Protein AF-A0A4P8IPA1-F1 (afdb_monomer)

Sequence (120 aa):
MKWGCIQDVASGDKLLYWVLIFVLQPYFDSAIDHWLKDICKDGGGMSGDPGWSIDHISVTGSQACFRVWADPEMSGIEPSEATYSDEDMRRAIRDTLNALAVEYPKKSREVELMVERYCA

pLDDT: mean 86.42, std 8.5, range [58.88, 95.69]

Structure (mmCIF, N/CA/C/O backbone):
data_AF-A0A4P8IPA1-F1
#
_entry.id   AF-A0A4P8IPA1-F1
#
loop_
_atom_site.group_PDB
_atom_site.id
_atom_site.type_symbol
_atom_site.label_atom_id
_atom_site.label_alt_id
_atom_site.label_comp_id
_atom_site.label_asym_id
_atom_site.label_entity_id
_atom_site.label_seq_id
_atom_site.pdbx_PDB_ins_code
_atom_site.Cartn_x
_atom_site.Cartn_y
_atom_site.Cartn_z
_atom_site.occupancy
_atom_site.B_iso_or_equiv
_atom_site.auth_seq_id
_atom_site.auth_comp_id
_atom_site.auth_asym_id
_atom_site.auth_atom_id
_atom_site.pdbx_PDB_model_num
ATOM 1 N N . MET A 1 1 ? -6.859 -4.155 -11.082 1.00 63.34 1 MET A N 1
ATOM 2 C CA . MET A 1 1 ? -5.579 -3.931 -11.814 1.00 63.34 1 MET A CA 1
ATOM 3 C C . MET A 1 1 ? -5.001 -5.273 -12.303 1.00 63.34 1 MET A C 1
ATOM 5 O O . MET A 1 1 ? -5.282 -6.283 -11.671 1.00 63.34 1 MET A O 1
ATOM 9 N N . LYS A 1 2 ? -4.264 -5.329 -13.430 1.00 68.56 2 LYS A N 1
ATOM 10 C CA . LYS A 1 2 ? -3.486 -6.524 -13.842 1.00 68.56 2 LYS A CA 1
ATOM 11 C C . LYS A 1 2 ? -2.054 -6.413 -13.323 1.00 68.56 2 LYS A C 1
ATOM 13 O O . LYS A 1 2 ? -1.481 -5.326 -13.384 1.00 68.56 2 LYS A O 1
ATOM 18 N N . TRP A 1 3 ? -1.479 -7.524 -12.865 1.00 64.44 3 TRP A N 1
ATOM 19 C CA . TRP A 1 3 ? -0.112 -7.538 -12.350 1.00 64.44 3 TRP A CA 1
ATOM 20 C C . TRP A 1 3 ? 0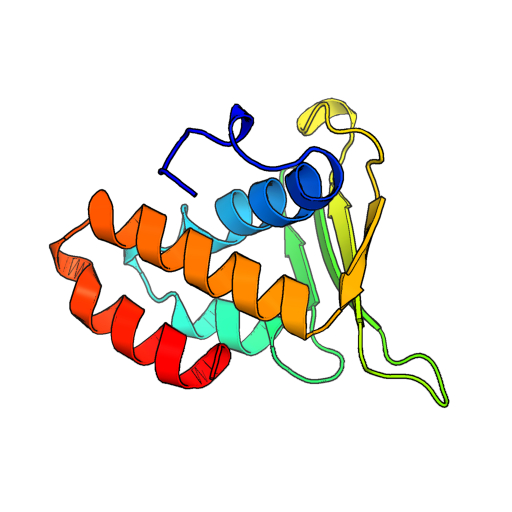.894 -6.969 -13.362 1.00 64.44 3 TRP A C 1
ATOM 22 O O . TRP A 1 3 ? 0.782 -7.200 -14.567 1.00 64.44 3 TRP A O 1
ATOM 32 N N . GLY A 1 4 ? 1.845 -6.166 -12.877 1.00 63.84 4 GLY A N 1
ATOM 33 C CA . GLY A 1 4 ? 2.866 -5.520 -13.708 1.00 63.84 4 GLY A CA 1
ATOM 34 C C . GLY A 1 4 ? 2.354 -4.423 -14.652 1.00 63.84 4 GLY A C 1
ATOM 35 O O . GLY A 1 4 ? 3.154 -3.830 -15.370 1.00 63.84 4 GLY A O 1
ATOM 36 N N . CYS A 1 5 ? 1.052 -4.116 -14.656 1.00 70.62 5 CYS A N 1
ATOM 37 C CA . CYS A 1 5 ? 0.442 -3.135 -15.557 1.00 70.62 5 CYS A CA 1
ATOM 38 C C . CYS A 1 5 ? 0.035 -1.865 -14.803 1.00 70.62 5 CYS A C 1
ATOM 40 O O . CYS A 1 5 ? -1.114 -1.428 -14.865 1.00 70.62 5 CYS A O 1
ATOM 42 N N . ILE A 1 6 ? 0.977 -1.252 -14.080 1.00 70.62 6 ILE A N 1
ATOM 43 C CA . ILE A 1 6 ? 0.705 -0.014 -13.331 1.00 70.62 6 ILE A CA 1
ATOM 44 C C . ILE A 1 6 ? 0.296 1.149 -14.251 1.00 70.62 6 ILE A C 1
ATOM 46 O O . ILE A 1 6 ? -0.401 2.068 -13.826 1.00 70.62 6 ILE A O 1
ATOM 50 N N . GLN A 1 7 ? 0.661 1.092 -15.538 1.00 68.12 7 GLN A N 1
ATOM 51 C CA . GLN A 1 7 ? 0.186 2.045 -16.542 1.00 68.12 7 GLN A CA 1
ATOM 52 C C . GLN A 1 7 ? -1.341 2.051 -16.731 1.00 68.12 7 GLN A C 1
ATOM 54 O O . GLN A 1 7 ? -1.868 3.086 -17.137 1.00 68.12 7 GLN A O 1
ATOM 59 N N . ASP A 1 8 ? -2.034 0.956 -16.398 1.00 77.00 8 ASP A N 1
ATOM 60 C CA . ASP A 1 8 ? -3.492 0.826 -16.534 1.00 77.00 8 ASP A CA 1
ATOM 61 C C . ASP A 1 8 ? -4.249 1.396 -15.319 1.00 77.00 8 ASP A C 1
ATOM 63 O O . ASP A 1 8 ? -5.479 1.471 -15.322 1.00 77.00 8 ASP A O 1
ATOM 67 N N . VAL A 1 9 ? -3.528 1.794 -14.265 1.00 78.62 9 VAL A N 1
ATOM 68 C CA . VAL A 1 9 ? -4.089 2.451 -13.080 1.00 78.62 9 VAL A CA 1
ATOM 69 C C . VAL A 1 9 ? -4.320 3.934 -13.385 1.00 78.62 9 VAL A C 1
ATOM 71 O O . VAL A 1 9 ? -3.469 4.601 -13.984 1.00 78.62 9 VAL A O 1
ATOM 74 N N . ALA A 1 10 ? -5.472 4.465 -12.960 1.00 77.25 10 ALA A N 1
ATOM 75 C CA . ALA A 1 10 ? -5.784 5.888 -13.078 1.00 77.25 10 ALA A CA 1
ATOM 76 C C . ALA A 1 10 ? -4.669 6.738 -12.450 1.00 77.25 10 ALA A C 1
ATOM 78 O O . ALA A 1 10 ? -4.139 6.394 -11.398 1.00 77.25 10 ALA A O 1
ATOM 79 N N . SER A 1 11 ? -4.308 7.859 -13.081 1.00 76.00 11 SER A N 1
ATOM 80 C CA . SER A 1 11 ? -3.138 8.658 -12.682 1.00 76.00 11 SER A CA 1
ATOM 81 C C . SER A 1 11 ? -3.146 9.084 -11.212 1.00 76.00 11 SER A C 1
ATOM 83 O O . SER A 1 11 ? -2.083 9.109 -10.606 1.00 76.00 11 SER A O 1
ATOM 85 N N . GLY A 1 12 ? -4.324 9.359 -10.642 1.00 80.88 12 GLY A N 1
ATOM 86 C CA . GLY A 1 12 ? -4.477 9.732 -9.232 1.00 80.88 12 GLY A CA 1
ATOM 87 C C . GLY A 1 12 ? -4.176 8.610 -8.234 1.00 80.88 12 GLY A C 1
ATOM 88 O O . GLY A 1 12 ? -3.806 8.913 -7.110 1.00 80.88 12 GLY A O 1
ATOM 89 N N . ASP A 1 13 ? -4.255 7.344 -8.652 1.00 87.00 13 ASP A N 1
ATOM 90 C CA . ASP A 1 1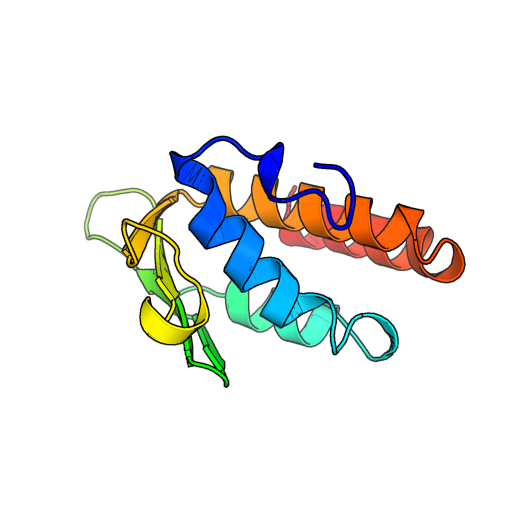3 ? -4.053 6.184 -7.773 1.00 87.00 13 ASP A CA 1
ATOM 91 C C . ASP A 1 13 ? -2.677 5.528 -7.981 1.00 87.00 13 ASP A C 1
ATOM 93 O O . ASP A 1 13 ? -2.284 4.639 -7.224 1.00 87.00 13 ASP A O 1
ATOM 97 N N . LYS A 1 14 ? -1.919 5.938 -9.010 1.00 89.69 14 LYS A N 1
ATOM 98 C CA . LYS A 1 14 ? -0.641 5.302 -9.376 1.00 89.69 14 LYS A CA 1
ATOM 99 C C . LYS A 1 14 ? 0.340 5.239 -8.213 1.00 89.69 14 LYS A C 1
ATOM 101 O O . LYS A 1 14 ? 0.974 4.204 -8.037 1.00 89.69 14 LYS A O 1
ATOM 106 N N . LEU A 1 15 ? 0.432 6.308 -7.421 1.00 92.75 15 LEU A N 1
ATOM 107 C CA . LEU A 1 15 ? 1.300 6.357 -6.246 1.00 92.75 15 LEU A CA 1
ATOM 108 C C . LEU A 1 15 ? 0.927 5.268 -5.230 1.00 92.75 15 LEU A C 1
ATOM 110 O O . LEU A 1 15 ? 1.789 4.497 -4.814 1.00 92.75 15 LEU A O 1
ATOM 114 N N . LEU A 1 16 ? -0.359 5.160 -4.882 1.00 93.62 16 LEU A N 1
ATOM 115 C CA . LEU A 1 16 ? -0.855 4.165 -3.931 1.00 93.62 16 LEU A CA 1
ATOM 116 C C . LEU A 1 16 ? -0.543 2.735 -4.389 1.00 93.62 16 LEU A C 1
ATOM 118 O O . LEU A 1 16 ? 0.003 1.940 -3.626 1.00 93.62 16 LEU A O 1
ATOM 122 N N . TYR A 1 17 ? -0.836 2.413 -5.649 1.00 92.31 17 TYR A N 1
ATOM 123 C CA . TYR A 1 17 ? -0.561 1.081 -6.191 1.00 92.31 17 TYR A CA 1
ATOM 124 C C . TYR A 1 17 ? 0.933 0.779 -6.306 1.00 92.31 17 TYR A C 1
ATOM 126 O O . TYR A 1 17 ? 1.339 -0.358 -6.071 1.00 92.31 17 TYR A O 1
ATOM 134 N N . TRP A 1 18 ? 1.754 1.774 -6.644 1.00 91.38 18 TRP A N 1
ATOM 135 C CA . TRP A 1 18 ? 3.203 1.606 -6.708 1.00 91.38 18 TRP A CA 1
ATOM 136 C C . TRP A 1 18 ? 3.755 1.230 -5.335 1.00 91.38 18 TRP A C 1
ATOM 138 O O . TRP A 1 18 ? 4.411 0.200 -5.204 1.00 91.38 18 TRP A O 1
ATOM 148 N N . VAL A 1 19 ? 3.408 1.989 -4.293 1.00 92.88 19 VAL A N 1
ATOM 149 C CA . VAL A 1 19 ? 3.873 1.712 -2.927 1.00 92.88 19 VAL A CA 1
ATOM 150 C C . VAL A 1 19 ? 3.388 0.342 -2.443 1.00 92.88 19 VAL A C 1
ATOM 152 O O . VAL A 1 19 ? 4.181 -0.433 -1.910 1.00 92.88 19 VAL A O 1
ATOM 155 N N . LEU A 1 20 ? 2.125 -0.021 -2.693 1.00 91.81 20 LEU A N 1
ATOM 156 C CA . LEU A 1 20 ? 1.594 -1.334 -2.306 1.00 91.81 20 LEU A CA 1
ATOM 157 C C . LEU A 1 20 ? 2.306 -2.505 -2.998 1.00 91.81 20 LEU A C 1
ATOM 159 O O . LEU A 1 20 ? 2.456 -3.561 -2.386 1.00 91.81 20 LEU A O 1
ATOM 163 N N . ILE A 1 21 ? 2.780 -2.340 -4.235 1.00 89.12 21 ILE A N 1
ATOM 164 C CA . ILE A 1 21 ? 3.601 -3.358 -4.906 1.00 89.12 21 ILE A CA 1
ATOM 165 C C . ILE A 1 21 ? 4.925 -3.558 -4.158 1.00 89.12 21 ILE A C 1
ATOM 167 O O . ILE A 1 21 ? 5.288 -4.700 -3.878 1.00 89.12 21 ILE A O 1
ATOM 171 N N . PHE A 1 22 ? 5.607 -2.476 -3.770 1.00 87.00 22 PHE A N 1
ATOM 172 C CA . PHE A 1 22 ? 6.861 -2.554 -3.007 1.00 87.00 22 PHE A CA 1
ATOM 173 C C . PHE A 1 22 ? 6.676 -3.146 -1.610 1.00 87.00 22 PHE A C 1
ATOM 175 O O . PHE A 1 22 ? 7.551 -3.866 -1.132 1.00 87.00 22 PHE A O 1
ATOM 182 N N . VAL A 1 23 ? 5.533 -2.892 -0.975 1.00 88.50 23 VAL A N 1
ATOM 183 C CA . VAL A 1 23 ? 5.180 -3.521 0.301 1.00 88.50 23 VAL A CA 1
ATOM 184 C C . VAL A 1 23 ? 4.912 -5.010 0.103 1.00 88.50 23 VAL A C 1
ATOM 186 O O . VAL A 1 23 ? 5.476 -5.836 0.804 1.00 88.50 23 VAL A O 1
ATOM 189 N N . LEU A 1 24 ? 4.002 -5.380 -0.798 1.00 88.56 24 LEU A N 1
ATOM 190 C CA . LEU A 1 24 ? 3.379 -6.705 -0.770 1.00 88.56 24 LEU A CA 1
ATOM 191 C C . LEU A 1 24 ? 4.151 -7.744 -1.581 1.00 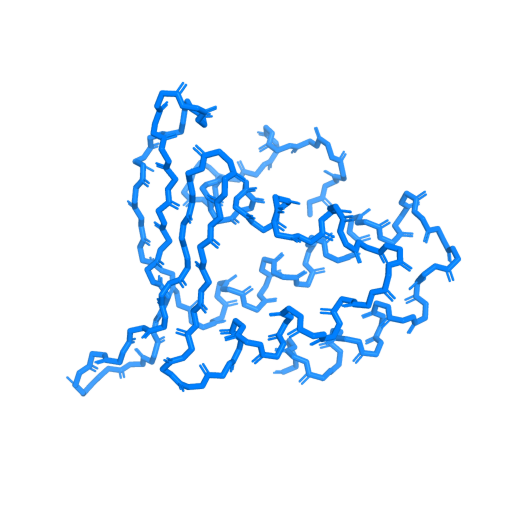88.56 24 LEU A C 1
ATOM 193 O O . LEU A 1 24 ? 4.208 -8.903 -1.176 1.00 88.56 24 LEU A O 1
ATOM 197 N N . GLN A 1 25 ? 4.756 -7.358 -2.705 1.00 87.62 25 GLN A N 1
ATOM 198 C CA . GLN A 1 25 ? 5.407 -8.302 -3.613 1.00 87.62 25 GLN A CA 1
ATOM 199 C C . GLN A 1 25 ? 6.614 -9.014 -2.988 1.00 87.62 25 GLN A C 1
ATOM 201 O O . GLN A 1 25 ? 6.657 -10.244 -3.066 1.00 87.62 25 GLN A O 1
ATOM 206 N N . PRO A 1 26 ? 7.588 -8.320 -2.358 1.00 86.50 26 PRO A N 1
ATOM 207 C CA . PRO A 1 26 ? 8.795 -8.982 -1.858 1.00 86.50 26 PRO A CA 1
ATOM 208 C C . PRO A 1 26 ? 8.505 -10.010 -0.761 1.00 86.50 26 PRO A C 1
ATOM 210 O O . PRO A 1 26 ? 9.279 -10.944 -0.561 1.00 86.50 26 PRO A O 1
ATOM 213 N N . TYR A 1 27 ? 7.379 -9.852 -0.062 1.00 82.94 27 TYR A N 1
ATOM 214 C CA . TYR A 1 27 ? 6.977 -10.700 1.058 1.00 82.94 27 TYR A CA 1
ATOM 215 C C . TYR A 1 27 ? 5.767 -11.585 0.750 1.00 82.94 27 TYR A C 1
ATOM 217 O O . TYR A 1 27 ? 5.228 -12.231 1.652 1.00 82.94 27 TYR A O 1
ATOM 225 N N . PHE A 1 28 ? 5.343 -11.639 -0.515 1.00 84.81 28 PHE A N 1
ATOM 226 C CA . PHE A 1 28 ? 4.143 -12.367 -0.913 1.00 84.81 28 PHE A CA 1
ATOM 227 C C . PHE A 1 28 ? 4.246 -13.869 -0.594 1.00 84.81 28 PHE A C 1
ATOM 229 O O . PHE A 1 28 ? 3.269 -14.507 -0.193 1.00 84.81 28 PHE A O 1
ATOM 236 N N . ASP A 1 29 ? 5.456 -14.428 -0.677 1.00 81.12 29 ASP A N 1
ATOM 237 C CA . ASP A 1 29 ? 5.715 -15.835 -0.369 1.00 81.12 29 ASP A CA 1
ATOM 238 C C . ASP A 1 29 ? 5.805 -16.142 1.135 1.00 81.12 29 ASP A C 1
ATOM 240 O O . ASP A 1 29 ? 5.496 -17.266 1.534 1.00 81.12 29 ASP A O 1
ATOM 244 N N . SER A 1 30 ? 6.164 -15.174 1.985 1.00 75.00 30 SER A N 1
ATOM 245 C CA . SER A 1 30 ? 6.511 -15.421 3.391 1.00 75.00 30 SER A CA 1
ATOM 246 C C . SER A 1 30 ? 5.330 -15.295 4.362 1.00 75.00 30 SER A C 1
ATOM 248 O O . SER A 1 30 ? 4.978 -16.297 4.979 1.00 75.00 30 SER A O 1
ATOM 250 N N . ALA A 1 31 ? 4.708 -14.120 4.513 1.00 78.31 31 ALA A N 1
ATOM 251 C CA . ALA A 1 31 ? 3.491 -13.927 5.324 1.00 78.31 31 ALA A CA 1
ATOM 252 C C . ALA A 1 31 ? 2.928 -12.506 5.151 1.00 78.31 31 ALA A C 1
ATOM 254 O O . ALA A 1 31 ? 3.345 -11.570 5.835 1.00 78.31 31 ALA A O 1
ATOM 255 N N . ILE A 1 32 ? 1.949 -12.339 4.265 1.00 83.69 32 ILE A N 1
ATOM 256 C CA . ILE A 1 32 ? 1.397 -11.016 3.920 1.00 83.69 32 ILE A CA 1
ATOM 257 C C . ILE A 1 32 ? 0.598 -10.399 5.081 1.00 83.69 32 ILE A C 1
ATOM 259 O O . ILE A 1 32 ? 0.572 -9.180 5.244 1.00 83.69 32 ILE A O 1
ATOM 263 N N . ASP A 1 33 ? -0.008 -11.245 5.920 1.00 87.19 33 ASP A N 1
ATOM 264 C CA . ASP A 1 33 ? -0.818 -10.856 7.086 1.00 87.19 33 ASP A CA 1
ATOM 265 C C . ASP A 1 33 ? -0.072 -9.903 8.033 1.00 87.19 33 ASP A C 1
ATOM 267 O O . ASP A 1 33 ? -0.656 -8.949 8.542 1.00 87.19 33 ASP A O 1
ATOM 271 N N . HIS A 1 34 ? 1.235 -10.122 8.231 1.00 85.31 34 HIS A N 1
ATOM 272 C CA . HIS A 1 34 ? 2.051 -9.281 9.108 1.00 85.31 34 HIS A CA 1
ATOM 273 C C . HIS A 1 34 ? 2.059 -7.819 8.649 1.00 85.31 34 HIS A C 1
ATOM 275 O O . HIS A 1 34 ? 1.831 -6.928 9.464 1.00 85.31 34 HIS A O 1
ATOM 281 N N . TRP A 1 35 ? 2.261 -7.587 7.352 1.00 8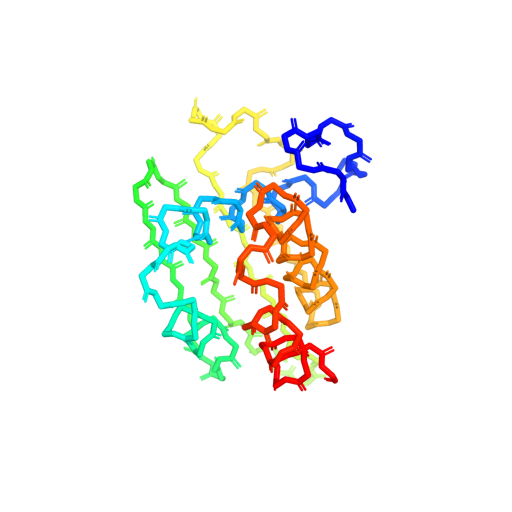7.31 35 TRP A N 1
ATOM 282 C CA . TRP A 1 35 ? 2.365 -6.249 6.773 1.00 87.31 35 TRP A CA 1
ATOM 283 C C . TRP A 1 35 ? 1.008 -5.556 6.673 1.00 87.31 35 TRP A C 1
ATOM 285 O O . TRP A 1 35 ? 0.877 -4.381 7.013 1.00 87.31 35 TRP A O 1
ATOM 295 N N . LEU A 1 36 ? -0.034 -6.295 6.279 1.00 89.88 36 LEU A N 1
ATOM 296 C CA . LEU A 1 36 ? -1.395 -5.755 6.221 1.00 89.88 36 LEU A CA 1
ATOM 297 C C . LEU A 1 36 ? -1.898 -5.330 7.598 1.00 89.88 36 LEU A C 1
ATOM 299 O O . LEU A 1 36 ? -2.578 -4.312 7.712 1.00 89.88 36 LEU A O 1
ATOM 303 N N . LYS A 1 37 ? -1.539 -6.077 8.646 1.00 90.44 37 LYS A N 1
ATOM 304 C CA . LYS A 1 37 ? -1.887 -5.729 10.021 1.00 90.44 37 LYS A CA 1
ATOM 305 C C . LYS A 1 37 ? -1.299 -4.385 10.443 1.00 90.44 37 LYS A C 1
ATOM 307 O O . LYS A 1 37 ? -2.001 -3.631 11.107 1.00 90.44 37 LYS A O 1
ATOM 312 N N . ASP A 1 38 ? -0.054 -4.094 10.080 1.00 88.75 38 ASP A N 1
ATOM 313 C CA . ASP A 1 38 ? 0.606 -2.845 10.472 1.00 88.75 38 ASP A CA 1
ATOM 314 C C . ASP A 1 38 ? 0.110 -1.647 9.651 1.00 88.75 38 ASP A C 1
ATOM 316 O O . ASP A 1 38 ? -0.052 -0.560 10.206 1.00 88.75 38 ASP A O 1
ATOM 320 N N . ILE A 1 39 ? -0.228 -1.856 8.372 1.00 87.81 39 ILE A N 1
ATOM 321 C CA . ILE A 1 39 ? -0.856 -0.832 7.521 1.00 87.81 39 ILE A CA 1
ATOM 322 C C . ILE A 1 39 ? -2.273 -0.510 7.996 1.00 87.81 39 ILE A C 1
ATOM 324 O O . ILE A 1 39 ? -2.621 0.654 8.133 1.00 87.81 39 ILE A O 1
ATOM 328 N N . CYS A 1 40 ? -3.099 -1.523 8.260 1.00 86.25 40 CYS A N 1
ATOM 329 C CA . CYS A 1 40 ? -4.522 -1.330 8.558 1.00 86.25 40 CYS A CA 1
ATOM 330 C C . CYS A 1 40 ? -4.813 -1.024 10.036 1.00 86.25 40 CYS A C 1
ATOM 332 O O . CYS A 1 40 ? -5.977 -0.937 10.423 1.00 86.25 40 CYS A O 1
ATOM 334 N N . LYS A 1 41 ? -3.789 -0.931 10.890 1.00 86.88 41 LYS A N 1
ATOM 335 C CA . LYS A 1 41 ? -3.951 -0.596 12.307 1.00 86.88 41 LYS A CA 1
ATOM 336 C C . LYS A 1 41 ? -4.120 0.914 12.477 1.00 86.88 41 LYS A C 1
ATOM 338 O O . LYS A 1 41 ? -3.359 1.684 11.903 1.00 86.88 41 LYS A O 1
ATOM 343 N N . ASP A 1 42 ? -5.029 1.328 13.358 1.00 81.56 42 ASP A N 1
ATOM 344 C CA . ASP A 1 42 ? -5.183 2.735 13.745 1.00 81.56 42 ASP A CA 1
ATOM 345 C C . ASP A 1 42 ? -3.859 3.340 14.239 1.00 81.56 42 ASP A C 1
ATOM 347 O O . ASP A 1 42 ? -3.221 2.825 15.167 1.00 81.56 42 ASP A O 1
ATOM 351 N N . GLY A 1 43 ? -3.452 4.450 13.618 1.00 81.25 43 GLY A N 1
ATOM 352 C CA . GLY A 1 43 ? -2.169 5.110 13.890 1.00 81.25 43 GLY A CA 1
ATOM 353 C C . GLY A 1 43 ? -0.951 4.273 13.488 1.00 81.25 43 GLY A C 1
ATOM 354 O O . GLY A 1 43 ? 0.159 4.545 13.943 1.00 81.25 43 GLY A O 1
ATOM 355 N N . GLY A 1 44 ? -1.171 3.226 12.694 1.00 86.19 44 GLY A N 1
ATOM 356 C CA . GLY A 1 44 ? -0.144 2.435 12.050 1.00 86.19 44 GLY A CA 1
ATOM 357 C C . GLY A 1 44 ? 0.471 3.163 10.862 1.00 86.19 44 GLY A C 1
ATOM 358 O O . GLY A 1 44 ? 0.252 4.352 10.619 1.00 86.19 44 GLY A O 1
ATOM 359 N N . GLY A 1 45 ? 1.278 2.419 10.128 1.00 88.12 45 GLY A N 1
ATOM 360 C CA . GLY A 1 45 ? 2.059 2.958 9.038 1.00 88.12 45 GLY A CA 1
ATOM 361 C C . GLY A 1 45 ? 3.343 2.183 8.843 1.00 88.12 45 GLY A C 1
ATOM 362 O O . GLY A 1 45 ? 3.756 1.377 9.681 1.00 88.12 45 GLY A O 1
ATOM 363 N N . MET A 1 46 ? 3.951 2.405 7.694 1.00 92.12 46 MET A N 1
ATOM 364 C CA . MET A 1 46 ? 5.117 1.681 7.237 1.00 92.12 46 MET A CA 1
ATOM 365 C C . MET A 1 46 ? 5.949 2.557 6.321 1.00 92.12 46 MET A C 1
ATOM 367 O O . MET A 1 46 ? 5.417 3.394 5.600 1.00 92.12 46 MET A O 1
ATOM 371 N N . SER A 1 47 ? 7.249 2.307 6.299 1.00 92.62 47 SER A N 1
ATOM 372 C CA . SER A 1 47 ? 8.154 2.879 5.315 1.00 92.62 47 SER A CA 1
ATOM 373 C C . SER A 1 47 ? 9.237 1.878 4.946 1.00 92.62 47 SER A C 1
ATOM 375 O O . SER A 1 47 ? 9.465 0.892 5.655 1.00 92.62 47 SER A O 1
ATOM 377 N N . GLY A 1 48 ? 9.895 2.110 3.817 1.00 89.44 48 GLY A N 1
ATOM 378 C CA . GLY A 1 48 ? 10.933 1.210 3.343 1.00 89.44 48 GLY A CA 1
ATOM 379 C C . GLY A 1 48 ? 11.801 1.792 2.240 1.00 89.44 48 GLY A C 1
ATOM 380 O O . GLY A 1 48 ? 11.520 2.848 1.678 1.00 89.44 48 GLY A O 1
ATOM 381 N N . ASP A 1 49 ? 12.868 1.057 1.945 1.00 85.00 49 ASP A N 1
ATOM 382 C CA . ASP A 1 49 ? 13.778 1.279 0.820 1.00 85.00 49 ASP A CA 1
ATOM 383 C C . ASP A 1 49 ? 13.109 0.783 -0.487 1.00 85.00 49 ASP A C 1
ATOM 385 O O . ASP A 1 49 ? 12.393 -0.227 -0.435 1.00 85.00 49 ASP A O 1
ATOM 389 N N . PRO A 1 50 ? 13.255 1.456 -1.650 1.00 77.31 50 PRO A N 1
ATOM 390 C CA . PRO A 1 50 ? 14.141 2.588 -1.962 1.00 77.31 50 PRO A CA 1
ATOM 391 C C . PRO A 1 50 ? 13.661 3.985 -1.519 1.00 77.31 50 PRO A C 1
ATOM 393 O O . PRO A 1 50 ? 14.254 4.979 -1.920 1.00 77.31 50 PRO A O 1
ATOM 396 N N . GLY A 1 51 ? 12.588 4.086 -0.732 1.00 90.81 51 GLY A N 1
ATOM 397 C CA . GLY A 1 51 ? 12.019 5.361 -0.289 1.00 90.81 51 GLY A CA 1
ATOM 398 C C . GLY A 1 51 ? 10.522 5.426 -0.560 1.00 90.81 51 GLY A C 1
ATOM 399 O O . GLY A 1 51 ? 10.084 5.900 -1.605 1.00 90.81 51 GLY A O 1
ATOM 400 N N . TRP A 1 52 ? 9.728 4.935 0.385 1.00 94.19 52 TRP A N 1
ATOM 401 C CA . TRP A 1 52 ? 8.272 5.059 0.382 1.00 94.19 52 TRP A CA 1
ATOM 402 C C . TRP A 1 52 ? 7.734 5.070 1.809 1.00 94.19 52 TRP A C 1
ATOM 404 O O . TRP A 1 52 ? 8.383 4.549 2.720 1.00 94.19 52 TRP A O 1
ATOM 414 N N . SER A 1 53 ? 6.546 5.637 2.006 1.00 95.25 53 SER A N 1
ATOM 415 C CA . SER A 1 53 ? 5.812 5.528 3.263 1.00 95.25 53 SER A CA 1
ATOM 416 C C . SER A 1 53 ? 4.298 5.488 3.073 1.00 95.25 53 SER A C 1
ATOM 418 O O . SER A 1 53 ? 3.745 5.974 2.087 1.00 95.25 53 SER A O 1
ATOM 420 N N . ILE A 1 54 ? 3.639 4.881 4.053 1.00 95.12 54 ILE A N 1
ATOM 421 C CA . ILE A 1 54 ? 2.200 4.889 4.282 1.00 95.12 54 ILE A CA 1
ATOM 422 C C . ILE A 1 54 ? 2.019 5.289 5.742 1.00 95.12 54 ILE A C 1
ATOM 424 O O . ILE A 1 54 ? 2.473 4.564 6.622 1.00 95.12 54 ILE A O 1
ATOM 428 N N . ASP A 1 55 ? 1.328 6.389 6.008 1.00 93.50 55 ASP A N 1
ATOM 429 C CA . ASP A 1 55 ? 1.042 6.863 7.360 1.00 93.50 55 ASP A CA 1
ATOM 430 C C . ASP A 1 55 ? -0.470 6.944 7.574 1.00 93.50 55 ASP A C 1
ATOM 432 O O . ASP A 1 55 ? -1.178 7.613 6.813 1.00 93.50 55 ASP A O 1
ATOM 436 N N . HIS A 1 56 ? -0.979 6.293 8.621 1.00 90.25 56 HIS A 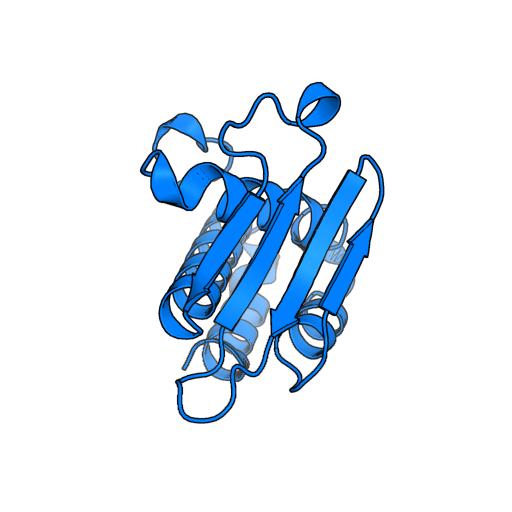N 1
ATOM 437 C CA . HIS A 1 56 ? -2.377 6.436 9.012 1.00 90.25 56 HIS A CA 1
ATOM 438 C C . HIS A 1 56 ? -2.579 7.782 9.718 1.00 90.25 56 HIS A C 1
ATOM 440 O O . HIS A 1 56 ? -2.095 8.006 10.832 1.00 90.25 56 HIS A O 1
ATOM 446 N N . ILE A 1 57 ? -3.327 8.681 9.086 1.00 88.38 57 ILE A N 1
ATOM 447 C CA . ILE A 1 57 ? -3.608 10.020 9.594 1.00 88.38 57 ILE A CA 1
ATOM 448 C C . ILE A 1 57 ? -5.063 10.118 10.063 1.00 88.38 57 ILE A C 1
ATOM 450 O O . ILE A 1 57 ? -6.017 9.936 9.309 1.00 88.38 57 ILE A O 1
ATOM 454 N N . SER A 1 58 ? -5.242 10.464 11.337 1.00 79.38 58 SER A N 1
ATOM 455 C CA . SER A 1 58 ? -6.555 10.807 11.883 1.00 79.38 58 SER A CA 1
ATOM 456 C C . SER A 1 58 ? -6.703 12.320 11.882 1.00 79.38 58 SER A C 1
ATOM 458 O O . SER A 1 58 ? -6.115 13.012 12.714 1.00 79.38 58 SER A O 1
ATOM 460 N N . VAL A 1 59 ? -7.486 12.853 10.949 1.00 67.88 59 VAL A N 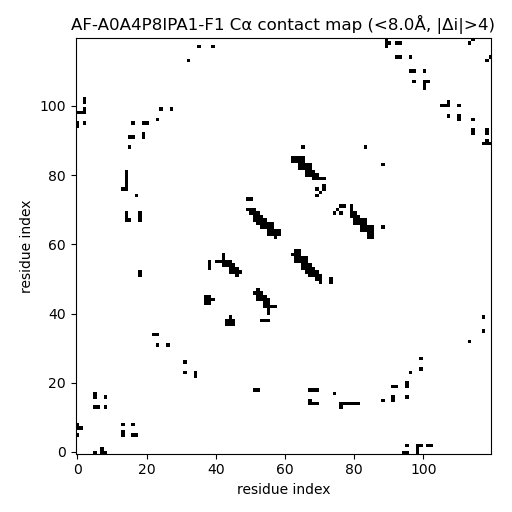1
ATOM 461 C CA . VAL A 1 59 ? -7.809 14.281 10.932 1.00 67.88 59 VAL A CA 1
ATOM 462 C C . VAL A 1 59 ? -9.052 14.497 11.798 1.00 67.88 59 VAL A C 1
ATOM 464 O O . VAL A 1 59 ? -10.130 13.976 11.508 1.00 67.88 59 VAL A O 1
ATOM 467 N N . THR A 1 60 ? -8.890 15.234 12.901 1.00 58.88 60 THR A N 1
ATOM 468 C CA . THR A 1 60 ? -9.938 15.502 13.899 1.00 58.88 60 THR A CA 1
ATOM 469 C C . THR A 1 60 ? -11.247 15.947 13.240 1.00 58.88 60 THR A C 1
ATOM 471 O O . THR A 1 60 ? -11.293 16.988 12.592 1.00 58.88 60 THR A O 1
ATOM 474 N N . GLY A 1 61 ? -12.322 15.177 13.438 1.00 62.50 61 GLY A N 1
ATOM 475 C CA . GLY A 1 61 ? -13.652 15.486 12.894 1.00 62.50 61 GLY A CA 1
ATOM 476 C C . GLY A 1 61 ? -13.901 15.012 11.458 1.00 62.50 61 GLY A C 1
ATOM 477 O O . GLY A 1 61 ? -14.946 15.332 10.898 1.00 62.50 61 GLY A O 1
ATOM 478 N N . SER A 1 62 ? -12.984 14.243 10.870 1.00 63.50 62 SER A N 1
ATOM 479 C CA . SER A 1 62 ? -13.151 13.618 9.555 1.00 63.50 62 SER A CA 1
ATOM 480 C C . SER A 1 62 ? -12.848 12.121 9.595 1.00 63.50 62 SER A C 1
ATOM 482 O O . SER A 1 62 ? -12.407 11.588 10.614 1.00 63.50 62 SER A O 1
ATOM 484 N N . GLN A 1 63 ? -13.155 11.443 8.493 1.00 69.12 63 GLN A N 1
ATOM 485 C CA . GLN A 1 63 ? -12.874 10.025 8.312 1.00 69.12 63 GLN A CA 1
ATOM 486 C C . GLN A 1 63 ? -11.354 9.794 8.297 1.00 69.12 63 GLN A C 1
ATOM 488 O O . GLN A 1 63 ? -10.603 10.674 7.872 1.00 69.12 63 GLN A O 1
ATOM 493 N N . ALA A 1 64 ? -10.907 8.647 8.811 1.00 69.38 64 ALA A N 1
ATOM 494 C CA . ALA A 1 64 ? -9.501 8.267 8.754 1.00 69.38 64 ALA A CA 1
ATOM 495 C C . ALA A 1 64 ? -9.008 8.229 7.297 1.00 69.38 64 ALA A C 1
ATOM 497 O O . ALA A 1 64 ? -9.767 7.905 6.376 1.00 69.38 64 ALA A O 1
ATOM 498 N N . CYS A 1 65 ? -7.754 8.635 7.108 1.00 87.25 65 CYS A N 1
ATOM 499 C CA . CYS A 1 65 ? -7.106 8.686 5.809 1.00 87.25 65 CYS A CA 1
ATOM 500 C C . CYS A 1 65 ? -5.680 8.140 5.907 1.00 87.25 65 CYS A C 1
ATOM 502 O O . CYS A 1 65 ? -5.073 8.094 6.976 1.00 87.25 65 CYS A O 1
ATOM 504 N N . PHE A 1 66 ? -5.109 7.811 4.757 1.00 92.69 66 PHE A N 1
ATOM 505 C CA . PHE A 1 66 ? -3.723 7.399 4.608 1.00 92.69 66 PHE A CA 1
ATOM 506 C C . PHE A 1 66 ? -2.955 8.450 3.825 1.00 92.69 66 PHE A C 1
ATOM 508 O O . PHE A 1 66 ? -3.348 8.798 2.712 1.00 92.69 66 PHE A O 1
ATOM 515 N N . ARG A 1 67 ? -1.844 8.935 4.374 1.00 94.25 67 ARG A N 1
ATOM 516 C CA . ARG A 1 67 ? -0.854 9.698 3.613 1.00 94.25 67 ARG A CA 1
ATOM 517 C C . ARG A 1 67 ? 0.119 8.709 2.994 1.00 94.25 67 ARG A C 1
ATOM 519 O O . ARG A 1 67 ? 0.712 7.910 3.710 1.00 94.25 67 ARG A O 1
ATOM 526 N N . VAL A 1 68 ? 0.273 8.752 1.680 1.00 95.69 68 VAL A N 1
ATOM 527 C CA . VAL A 1 68 ? 1.210 7.897 0.952 1.00 95.69 68 VAL A CA 1
ATOM 528 C C . VAL A 1 68 ? 2.229 8.780 0.266 1.00 95.69 68 VAL A C 1
ATOM 530 O O . VAL A 1 68 ? 1.859 9.763 -0.375 1.00 95.69 68 VAL A O 1
ATOM 533 N N . TRP A 1 69 ? 3.495 8.409 0.393 1.00 95.69 69 TRP A N 1
ATOM 534 C CA . TRP A 1 69 ? 4.621 9.095 -0.219 1.00 95.69 69 TRP A CA 1
ATOM 535 C C . TRP A 1 69 ? 5.552 8.082 -0.884 1.00 95.69 69 TRP A C 1
ATOM 537 O O . TRP A 1 69 ? 5.730 6.965 -0.394 1.00 95.69 69 TRP A O 1
ATOM 547 N N . ALA A 1 70 ? 6.161 8.481 -1.993 1.00 95.31 70 ALA A N 1
ATOM 548 C CA . ALA A 1 70 ? 7.273 7.773 -2.604 1.00 95.31 70 ALA A CA 1
ATOM 549 C C . ALA A 1 70 ? 8.329 8.781 -3.047 1.00 95.31 70 ALA A C 1
ATOM 551 O O . ALA A 1 70 ? 8.000 9.893 -3.462 1.00 95.31 70 ALA A O 1
ATOM 552 N N . ASP A 1 71 ? 9.593 8.376 -2.990 1.00 94.06 71 ASP A N 1
ATOM 553 C CA . ASP A 1 71 ? 10.687 9.178 -3.517 1.00 94.06 71 ASP A CA 1
ATOM 554 C C . ASP A 1 71 ? 10.474 9.396 -5.032 1.00 94.06 71 ASP A C 1
ATOM 556 O O . ASP A 1 71 ? 10.372 8.416 -5.784 1.00 94.06 71 ASP A O 1
ATOM 560 N N . PRO A 1 72 ? 10.356 10.648 -5.513 1.00 90.56 72 PRO A N 1
ATOM 561 C CA . PRO A 1 72 ? 10.110 10.932 -6.923 1.00 90.56 72 PRO A CA 1
ATOM 562 C C . PRO A 1 72 ? 11.294 10.560 -7.822 1.00 90.56 72 PRO A C 1
ATOM 564 O O . PRO A 1 72 ? 11.072 10.195 -8.976 1.00 90.56 72 PRO A O 1
ATOM 567 N N . GLU A 1 73 ? 12.535 10.588 -7.322 1.00 89.75 73 GLU A N 1
ATOM 568 C CA . GLU A 1 73 ? 13.713 10.179 -8.097 1.00 89.75 73 GLU A CA 1
ATOM 569 C C . GLU A 1 73 ? 13.711 8.666 -8.348 1.00 89.75 73 GLU A C 1
ATOM 571 O O . GLU A 1 73 ? 14.134 8.208 -9.411 1.00 89.75 73 GLU A O 1
ATOM 576 N N . MET A 1 74 ? 13.174 7.893 -7.399 1.00 87.38 74 MET A N 1
ATOM 577 C CA . MET A 1 74 ? 13.083 6.434 -7.497 1.00 87.38 74 MET A CA 1
ATOM 578 C C . MET A 1 74 ? 11.807 5.961 -8.198 1.00 87.38 74 MET A C 1
ATOM 580 O O . MET A 1 74 ? 11.839 4.992 -8.957 1.00 87.38 74 MET A O 1
ATOM 584 N N . SER A 1 75 ? 10.674 6.617 -7.942 1.00 86.00 75 SER A N 1
ATOM 585 C CA . SER A 1 75 ? 9.365 6.208 -8.464 1.00 86.00 75 SER A CA 1
ATOM 586 C C . SER A 1 75 ? 9.030 6.823 -9.823 1.00 86.00 75 SER A C 1
ATOM 588 O O . SER A 1 75 ? 8.330 6.194 -10.619 1.00 86.00 75 SER A O 1
ATOM 590 N N . GLY A 1 76 ? 9.501 8.044 -10.102 1.00 87.94 76 GLY A N 1
ATOM 591 C CA . GLY A 1 76 ? 9.090 8.836 -11.263 1.00 87.94 76 GLY A CA 1
ATOM 592 C C . GLY A 1 76 ? 7.604 9.225 -11.260 1.00 87.94 76 GLY A C 1
ATOM 593 O O . GLY A 1 76 ? 7.059 9.536 -12.323 1.00 87.94 76 GLY A O 1
ATOM 594 N N . ILE A 1 77 ? 6.925 9.156 -10.107 1.00 86.12 77 ILE A N 1
ATOM 595 C CA . ILE A 1 77 ? 5.488 9.428 -9.967 1.00 86.12 77 ILE A CA 1
ATOM 596 C C . ILE A 1 77 ? 5.264 10.836 -9.417 1.00 86.12 77 ILE A C 1
ATOM 598 O O . ILE A 1 77 ? 5.824 11.205 -8.390 1.00 86.12 77 ILE A O 1
ATOM 602 N N . GLU A 1 78 ? 4.376 11.586 -10.075 1.00 87.38 78 GLU A N 1
ATOM 603 C CA . GLU A 1 78 ? 3.907 12.897 -9.624 1.00 87.38 78 GLU A CA 1
ATOM 604 C C . GLU A 1 78 ? 2.363 12.932 -9.531 1.00 87.38 78 GLU A C 1
ATOM 606 O O . GLU A 1 78 ? 1.695 12.494 -10.478 1.00 87.38 78 GLU A O 1
ATOM 611 N N . PRO A 1 79 ? 1.777 13.462 -8.435 1.00 90.31 79 PRO A N 1
ATOM 612 C CA . PRO A 1 79 ? 2.473 13.966 -7.249 1.00 90.31 79 PRO A CA 1
ATOM 613 C C . PRO A 1 79 ? 3.162 12.835 -6.468 1.00 90.31 79 PRO A C 1
ATOM 615 O O . PRO A 1 79 ? 2.633 11.727 -6.381 1.00 90.31 79 PRO A O 1
ATOM 618 N N . SER A 1 80 ? 4.326 13.125 -5.882 1.00 92.81 80 SER A N 1
ATOM 619 C CA . SER A 1 80 ? 5.093 12.159 -5.074 1.00 92.81 80 SER A CA 1
ATOM 620 C C . SER A 1 80 ? 4.453 11.859 -3.708 1.00 92.81 80 SER A C 1
ATOM 622 O O . SER A 1 80 ? 4.914 10.992 -2.969 1.00 92.81 80 SER A O 1
ATOM 624 N N . GLU A 1 81 ? 3.398 12.597 -3.354 1.00 94.75 81 GLU A N 1
ATOM 625 C CA . GLU A 1 81 ? 2.630 12.453 -2.124 1.00 94.75 81 GLU A CA 1
ATOM 626 C C . GLU A 1 81 ? 1.140 12.677 -2.380 1.00 94.75 81 GLU A C 1
ATOM 628 O O . GLU A 1 81 ? 0.757 13.621 -3.077 1.00 94.75 81 GLU A O 1
ATOM 633 N N . ALA A 1 82 ? 0.289 11.854 -1.771 1.00 94.25 82 ALA A N 1
ATOM 634 C CA . ALA A 1 82 ? -1.154 12.052 -1.789 1.00 94.25 82 ALA A CA 1
ATOM 635 C C . ALA A 1 82 ? -1.831 11.451 -0.552 1.00 94.25 82 ALA A C 1
ATOM 637 O O . ALA A 1 82 ? -1.286 10.574 0.121 1.00 94.25 82 ALA A O 1
ATOM 638 N N . THR A 1 83 ? -3.047 11.920 -0.280 1.00 93.44 83 THR A N 1
ATOM 639 C CA . THR A 1 83 ? -3.908 11.382 0.775 1.00 93.44 83 THR A CA 1
ATOM 640 C C . THR A 1 83 ? -5.023 10.552 0.156 1.00 93.44 83 THR A C 1
ATOM 642 O O . THR A 1 83 ? -5.677 11.001 -0.783 1.00 93.44 83 THR A O 1
ATOM 645 N N . TYR A 1 84 ? -5.270 9.378 0.724 1.00 92.12 84 TYR A N 1
ATOM 646 C CA . TYR A 1 84 ? -6.285 8.427 0.285 1.00 92.12 84 TYR A CA 1
ATOM 647 C C . TYR A 1 84 ? -7.254 8.133 1.421 1.00 92.12 84 TYR A C 1
ATOM 649 O O . TYR A 1 84 ? -6.860 8.112 2.588 1.00 92.12 84 TYR A O 1
ATOM 657 N N . SER A 1 85 ? -8.521 7.902 1.088 1.00 91.31 85 SER A N 1
ATOM 658 C CA . SER A 1 85 ? -9.486 7.439 2.082 1.00 91.31 85 SER A CA 1
ATOM 659 C C . SER A 1 85 ? -9.196 5.993 2.497 1.00 91.31 85 SER A C 1
ATOM 661 O O . SER A 1 85 ? -8.541 5.238 1.771 1.00 91.31 85 SER A O 1
ATOM 663 N N . ASP A 1 86 ? -9.742 5.574 3.637 1.00 88.62 86 ASP A N 1
ATOM 664 C CA . ASP A 1 86 ? -9.788 4.159 4.022 1.00 88.62 86 ASP A CA 1
ATOM 665 C C . ASP A 1 86 ? -10.370 3.260 2.919 1.00 88.62 86 ASP A C 1
ATOM 667 O O . ASP A 1 86 ? -9.883 2.151 2.693 1.00 88.62 86 ASP A O 1
ATOM 671 N N . GLU A 1 87 ? -11.395 3.740 2.210 1.00 90.12 87 GLU A N 1
ATOM 672 C CA . GLU A 1 87 ? -12.025 3.003 1.113 1.00 90.12 87 GLU A CA 1
ATOM 673 C C . GLU A 1 87 ? -11.056 2.806 -0.059 1.00 90.12 87 GLU A C 1
ATOM 675 O O . GLU A 1 87 ? -10.927 1.693 -0.575 1.00 90.12 87 GLU A O 1
ATOM 680 N N . ASP A 1 88 ? -10.329 3.856 -0.447 1.00 92.06 88 ASP A N 1
ATOM 681 C CA . ASP A 1 88 ? -9.335 3.789 -1.520 1.00 92.06 88 ASP A CA 1
ATOM 682 C C . ASP A 1 88 ? -8.187 2.843 -1.159 1.00 92.06 88 ASP A C 1
ATOM 684 O O . ASP A 1 88 ? -7.803 2.004 -1.977 1.00 92.06 88 ASP A O 1
ATOM 688 N N . MET A 1 89 ? -7.688 2.915 0.080 1.00 91.88 89 MET A N 1
ATOM 689 C CA . MET A 1 89 ? -6.639 2.023 0.580 1.00 91.88 89 MET A CA 1
ATOM 690 C C . MET A 1 89 ? -7.095 0.557 0.556 1.00 91.88 89 MET A C 1
ATOM 692 O O . MET A 1 89 ? -6.414 -0.299 -0.012 1.00 91.88 89 MET A O 1
ATOM 696 N N . ARG A 1 90 ? -8.280 0.248 1.101 1.00 91.94 90 ARG A N 1
ATOM 697 C CA . ARG A 1 90 ? -8.831 -1.122 1.105 1.00 91.94 90 ARG A CA 1
ATOM 698 C C . ARG A 1 90 ? -9.074 -1.646 -0.305 1.00 91.94 90 ARG A C 1
ATOM 700 O O . ARG A 1 90 ? -8.779 -2.813 -0.580 1.00 91.94 90 ARG A O 1
ATOM 707 N N . ARG A 1 91 ? -9.587 -0.803 -1.207 1.00 92.75 91 ARG A N 1
ATOM 708 C CA . ARG A 1 91 ? -9.772 -1.143 -2.625 1.00 92.75 91 ARG A CA 1
ATOM 709 C C . ARG A 1 91 ? -8.433 -1.472 -3.280 1.00 92.75 91 ARG A C 1
ATOM 711 O O . ARG A 1 91 ? -8.320 -2.513 -3.921 1.00 92.75 91 ARG A O 1
ATOM 718 N N . ALA A 1 92 ? -7.414 -0.639 -3.081 1.00 92.81 92 ALA A N 1
ATOM 719 C CA . ALA A 1 92 ? -6.101 -0.835 -3.687 1.00 92.81 92 ALA A CA 1
ATOM 720 C C . ALA A 1 92 ? -5.365 -2.067 -3.138 1.00 92.81 92 ALA A C 1
ATOM 722 O O . ALA A 1 92 ? -4.760 -2.811 -3.916 1.00 92.81 92 ALA A O 1
ATOM 723 N N . ILE A 1 93 ? -5.465 -2.345 -1.832 1.00 93.06 93 ILE A N 1
ATOM 724 C CA . ILE A 1 93 ? -4.947 -3.581 -1.223 1.00 93.06 93 ILE A CA 1
ATOM 725 C C . ILE A 1 93 ? -5.611 -4.796 -1.873 1.00 93.06 93 ILE A C 1
ATOM 727 O O . ILE A 1 93 ? -4.916 -5.687 -2.361 1.00 93.06 93 ILE A O 1
ATOM 731 N N . ARG A 1 94 ? -6.949 -4.817 -1.942 1.00 93.44 94 ARG A N 1
ATOM 732 C CA . ARG A 1 94 ? -7.711 -5.910 -2.564 1.00 93.44 94 ARG A CA 1
ATOM 733 C C . ARG A 1 94 ? -7.279 -6.146 -4.010 1.00 93.44 94 ARG A C 1
ATOM 735 O O . ARG A 1 94 ? -7.000 -7.282 -4.388 1.00 93.44 94 ARG A O 1
ATOM 742 N N . ASP A 1 95 ? -7.214 -5.088 -4.811 1.00 92.31 95 ASP A N 1
ATOM 743 C CA . ASP A 1 95 ? -6.816 -5.169 -6.216 1.00 92.31 95 ASP A CA 1
ATOM 744 C C . ASP A 1 95 ? -5.384 -5.691 -6.382 1.00 92.31 95 ASP A C 1
ATOM 746 O O . ASP A 1 95 ? -5.133 -6.526 -7.252 1.00 92.31 95 ASP A O 1
ATOM 750 N N . THR A 1 96 ? -4.458 -5.237 -5.535 1.00 91.81 96 THR A N 1
ATOM 751 C CA . THR A 1 96 ? -3.046 -5.644 -5.581 1.00 91.81 96 THR A CA 1
ATOM 752 C C . THR A 1 96 ? -2.871 -7.105 -5.172 1.00 91.81 96 THR A C 1
ATOM 754 O O . THR A 1 96 ? -2.181 -7.856 -5.861 1.00 91.81 96 THR A O 1
ATOM 757 N N . LEU A 1 97 ? -3.541 -7.547 -4.104 1.00 91.62 97 LEU A N 1
ATOM 758 C CA . LEU A 1 97 ? -3.513 -8.946 -3.669 1.00 91.62 97 LEU A CA 1
ATOM 759 C C . LEU A 1 97 ? -4.112 -9.879 -4.724 1.00 91.62 97 LEU A C 1
ATOM 761 O O . LEU A 1 97 ? -3.534 -10.925 -5.010 1.00 91.62 97 LEU A O 1
ATOM 765 N N . ASN A 1 98 ? -5.234 -9.496 -5.336 1.00 91.75 98 ASN A N 1
ATOM 766 C CA . ASN A 1 98 ? -5.847 -10.277 -6.410 1.00 91.75 98 ASN A CA 1
ATOM 767 C C . ASN A 1 98 ? -4.942 -10.354 -7.645 1.00 91.75 98 ASN A C 1
ATOM 769 O O . ASN A 1 98 ? -4.822 -11.420 -8.244 1.00 91.75 98 ASN A O 1
ATOM 773 N N . ALA A 1 99 ? -4.275 -9.256 -8.009 1.00 90.62 99 ALA A N 1
ATOM 774 C CA . ALA A 1 99 ? -3.302 -9.256 -9.097 1.00 90.62 99 ALA A CA 1
ATOM 775 C C . ALA A 1 99 ? -2.127 -10.206 -8.804 1.00 90.62 99 ALA A C 1
ATOM 777 O O . ALA A 1 99 ? -1.769 -11.012 -9.659 1.00 90.62 99 ALA A O 1
ATOM 778 N N . LEU A 1 100 ? -1.584 -10.179 -7.583 1.00 88.94 100 LEU A N 1
ATOM 779 C CA . LEU A 1 100 ? -0.542 -11.114 -7.149 1.00 88.94 100 LEU A CA 1
ATOM 780 C C . LEU A 1 100 ? -1.038 -12.570 -7.142 1.00 88.94 100 LEU A C 1
ATOM 782 O O . LEU A 1 100 ? -0.326 -13.466 -7.585 1.00 88.94 100 LEU A O 1
ATOM 786 N N . ALA A 1 101 ? -2.274 -12.833 -6.715 1.00 90.81 101 ALA A N 1
ATOM 787 C CA . ALA A 1 101 ? -2.852 -14.179 -6.724 1.00 90.81 101 ALA A CA 1
ATOM 788 C C . ALA A 1 101 ? -2.992 -14.779 -8.133 1.00 90.81 101 ALA A C 1
ATOM 790 O O . ALA A 1 101 ? -2.937 -16.001 -8.270 1.00 90.81 101 ALA A O 1
ATOM 791 N N . VAL A 1 102 ? -3.171 -13.949 -9.169 1.00 89.69 102 VAL A N 1
ATOM 792 C CA . VAL A 1 102 ? -3.184 -14.404 -10.571 1.00 89.69 102 VAL A CA 1
ATOM 793 C C . VAL A 1 102 ? -1.810 -14.938 -10.984 1.00 89.69 102 VAL A C 1
ATOM 795 O O . VAL A 1 102 ? -1.738 -15.984 -11.627 1.00 89.69 102 VAL A O 1
ATOM 798 N N . GLU A 1 103 ? -0.730 -14.272 -10.576 1.00 87.25 103 GLU A N 1
ATOM 799 C CA . GLU A 1 103 ? 0.648 -14.696 -10.876 1.00 87.25 103 GLU A CA 1
ATOM 800 C C . GLU A 1 103 ? 1.131 -15.855 -10.004 1.00 87.25 103 GLU A C 1
ATOM 802 O O . GLU A 1 103 ? 1.913 -16.702 -10.439 1.00 87.25 103 GLU A O 1
ATOM 807 N N . TYR A 1 104 ? 0.623 -15.936 -8.775 1.00 88.19 104 TYR A N 1
ATOM 808 C CA . TYR A 1 104 ? 0.976 -16.963 -7.802 1.00 88.19 104 TYR A CA 1
ATOM 809 C C . TYR A 1 104 ? -0.272 -17.752 -7.356 1.00 88.19 104 TYR A C 1
ATOM 811 O O . TYR A 1 104 ? -0.678 -17.660 -6.193 1.00 88.19 104 TYR A O 1
ATOM 819 N N . PRO A 1 105 ? -0.864 -18.613 -8.214 1.00 88.81 105 PRO A N 1
ATOM 820 C CA . PRO A 1 105 ? -2.138 -19.289 -7.922 1.00 88.81 105 PRO A CA 1
ATOM 821 C C . PRO A 1 105 ? -2.147 -20.153 -6.654 1.00 88.81 105 PRO A C 1
ATOM 823 O O . PRO A 1 105 ? -3.191 -20.443 -6.079 1.00 88.81 105 PRO A O 1
ATOM 826 N N . LYS A 1 106 ? -0.972 -20.580 -6.177 1.00 90.88 106 LYS A N 1
ATOM 827 C CA . LYS A 1 106 ? -0.844 -21.344 -4.924 1.00 90.88 106 LYS A CA 1
ATOM 828 C C . LYS A 1 106 ? -1.245 -20.528 -3.687 1.00 90.88 106 LYS A C 1
ATOM 830 O O . LYS A 1 10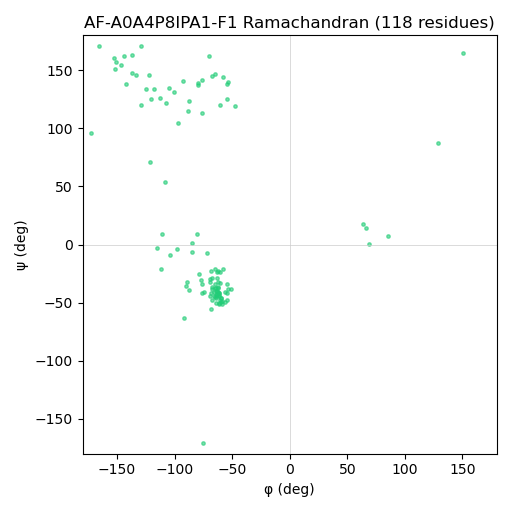6 ? -1.555 -21.120 -2.657 1.00 90.88 106 LYS A O 1
ATOM 835 N N . LYS A 1 107 ? -1.240 -19.197 -3.790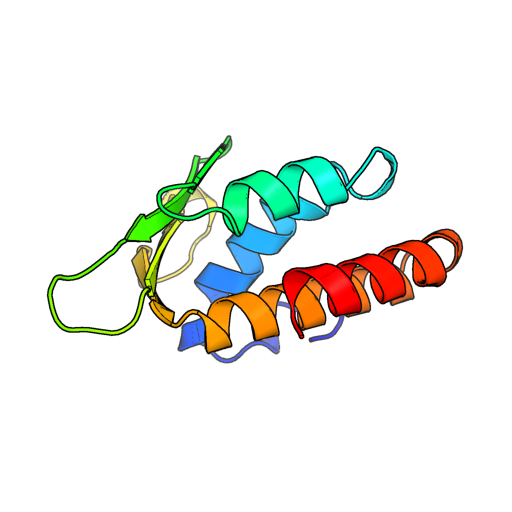 1.00 89.81 107 LYS A N 1
ATOM 836 C CA . LYS A 1 107 ? -1.554 -18.246 -2.717 1.00 89.81 107 LYS A CA 1
ATOM 837 C C . LYS A 1 107 ? -2.995 -17.732 -2.755 1.00 89.81 107 LYS A C 1
ATOM 839 O O . LYS A 1 107 ? -3.387 -17.024 -1.835 1.00 89.81 107 LYS A O 1
ATOM 844 N N . SER A 1 108 ? -3.810 -18.099 -3.750 1.00 90.94 108 SER A N 1
ATOM 845 C CA . SER A 1 108 ? -5.157 -17.527 -3.927 1.00 90.94 108 SER A CA 1
ATOM 846 C C . SER A 1 108 ? -6.048 -17.676 -2.691 1.00 90.94 108 SER A C 1
ATOM 848 O O . SER A 1 108 ? -6.686 -16.713 -2.286 1.00 90.94 108 SER A O 1
ATOM 850 N N . ARG A 1 109 ? -6.008 -18.833 -2.014 1.00 91.38 109 ARG A N 1
ATOM 851 C CA . ARG A 1 109 ? -6.765 -19.044 -0.768 1.00 91.38 109 ARG A CA 1
ATOM 852 C C . ARG A 1 109 ? -6.292 -18.148 0.381 1.00 91.38 109 ARG A C 1
ATOM 854 O O . ARG A 1 109 ? -7.101 -17.710 1.189 1.00 91.38 109 ARG A O 1
ATOM 861 N N . GLU A 1 110 ? -4.986 -17.908 0.489 1.00 91.00 110 GLU A N 1
ATOM 862 C CA . GLU A 1 110 ? -4.440 -16.986 1.494 1.00 91.00 110 GLU A CA 1
ATOM 863 C C . GLU A 1 110 ? -4.914 -15.559 1.201 1.00 91.00 110 GLU A C 1
ATOM 865 O O . GLU A 1 110 ? -5.394 -14.876 2.100 1.00 91.00 110 GLU A O 1
ATOM 870 N N . VAL A 1 111 ? -4.871 -15.146 -0.069 1.00 91.81 111 VAL A N 1
ATOM 871 C CA . VAL A 1 111 ? -5.358 -13.837 -0.519 1.00 91.81 111 VAL A CA 1
ATOM 872 C C . VAL A 1 111 ? -6.844 -13.637 -0.232 1.00 91.81 111 VAL A C 1
ATOM 874 O O . VAL A 1 111 ? -7.200 -12.594 0.308 1.00 91.81 111 VAL A O 1
ATOM 877 N N . GLU A 1 112 ? -7.701 -14.618 -0.523 1.00 91.81 112 GLU A N 1
ATOM 878 C CA . GLU A 1 112 ? -9.136 -14.553 -0.206 1.00 91.81 112 GLU A CA 1
ATOM 879 C C . GLU A 1 112 ? -9.366 -14.255 1.284 1.00 91.81 112 GLU A C 1
ATOM 881 O O . GLU A 1 112 ? -10.089 -13.319 1.625 1.00 91.81 112 GLU A O 1
ATOM 886 N N . LEU A 1 113 ? -8.663 -14.969 2.171 1.00 92.50 113 LEU A N 1
ATOM 887 C CA . LEU A 1 113 ? -8.748 -14.755 3.619 1.00 92.50 113 LEU A CA 1
ATOM 888 C C . LEU A 1 113 ? -8.244 -13.369 4.048 1.00 92.50 113 LEU A C 1
ATOM 890 O O . LEU A 1 113 ? -8.801 -12.771 4.969 1.00 92.50 113 LEU A O 1
ATOM 894 N N . MET A 1 114 ? -7.189 -12.850 3.413 1.00 92.19 114 MET A N 1
ATOM 895 C CA . MET A 1 114 ? -6.671 -11.507 3.705 1.00 92.19 114 MET A CA 1
ATOM 896 C C . MET A 1 114 ? -7.647 -10.420 3.258 1.00 92.19 114 MET A C 1
ATOM 898 O O . MET A 1 114 ? -7.889 -9.466 3.996 1.00 92.19 114 MET A O 1
ATOM 902 N N . VAL A 1 115 ? -8.248 -10.579 2.079 1.00 91.94 115 VAL A N 1
ATOM 903 C CA . VAL A 1 115 ? -9.252 -9.652 1.547 1.00 91.94 115 VAL A CA 1
ATOM 904 C C . VAL A 1 115 ? -10.489 -9.617 2.443 1.00 91.94 115 VAL A C 1
ATOM 906 O O . VAL A 1 115 ? -10.975 -8.532 2.755 1.00 91.94 115 VAL A O 1
ATOM 909 N N . GLU A 1 116 ? -10.976 -10.771 2.901 1.00 92.25 116 GLU A N 1
ATOM 910 C CA . GLU A 1 116 ? -12.089 -10.843 3.857 1.00 92.25 116 GLU A CA 1
ATOM 911 C C . GLU A 1 116 ? -11.751 -10.181 5.197 1.00 92.25 116 GLU A C 1
ATOM 913 O O . GLU A 1 116 ? -12.601 -9.532 5.800 1.00 92.25 116 GLU A O 1
ATOM 918 N N . ARG A 1 117 ? -10.510 -10.323 5.671 1.00 92.31 117 ARG A N 1
ATOM 919 C CA . ARG A 1 117 ? -10.086 -9.794 6.972 1.00 92.31 117 ARG A CA 1
ATOM 920 C C . ARG A 1 117 ? -9.864 -8.282 6.968 1.00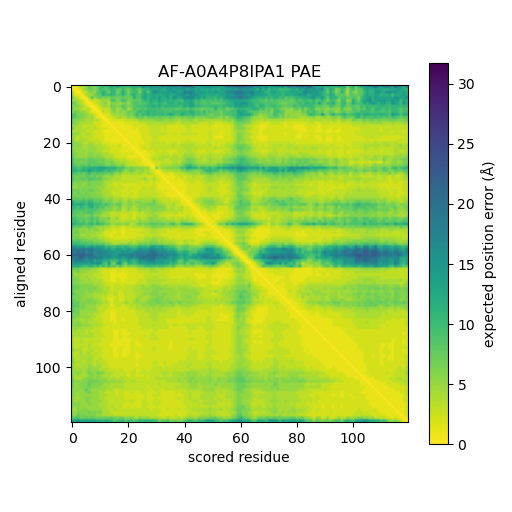 92.31 117 ARG A C 1
ATOM 922 O O . ARG A 1 117 ? -10.217 -7.627 7.945 1.00 92.31 117 ARG A O 1
ATOM 929 N N . TYR A 1 118 ? -9.239 -7.749 5.921 1.00 89.25 118 TYR A N 1
ATOM 930 C CA . TYR A 1 118 ? -8.724 -6.375 5.908 1.00 89.25 118 TYR A CA 1
ATOM 931 C C . TYR A 1 118 ? -9.460 -5.436 4.957 1.00 89.25 118 TYR A C 1
ATOM 933 O O . TYR A 1 118 ? -9.389 -4.222 5.131 1.00 89.25 118 TYR A O 1
ATOM 941 N N . CYS A 1 119 ? -10.162 -5.966 3.955 1.00 85.81 119 CYS A N 1
ATOM 942 C CA . CYS A 1 119 ? -10.775 -5.153 2.906 1.00 85.81 119 CYS A CA 1
ATOM 943 C C . CYS A 1 119 ? -12.306 -5.211 2.902 1.00 85.81 119 CYS A C 1
ATOM 945 O O . CYS A 1 119 ? -12.903 -4.562 2.039 1.00 85.81 119 CYS A O 1
ATOM 947 N N . ALA A 1 120 ? -12.919 -6.012 3.780 1.00 73.12 120 ALA A N 1
ATOM 948 C CA . ALA A 1 120 ? -14.369 -6.072 3.973 1.00 73.12 120 ALA A CA 1
ATOM 949 C C . ALA A 1 120 ? -14.933 -4.802 4.627 1.00 73.12 120 ALA A C 1
ATOM 951 O O . ALA A 1 120 ? -14.150 -4.052 5.267 1.00 73.12 120 ALA A O 1
#

Secondary structure (DSSP, 8-state):
--TT-GGGS-TTTHHHHHHHHHHHSTTTTT-HHHHHHHHSSTT-EEEETTTEEEEEE--TTS--EEEEEE-HHHH--SSSEEEEEHHHHHHHHHHHHHHHHHH-GGGHHHHHHHHHHH--

Mean predicted aligned error: 4.92 Å

Solvent-accessible surface area (backbone atoms only — not comparable to full-atom values): 6845 Å² total; per-residue (Å²): 106,58,68,97,41,65,86,79,45,58,74,91,48,37,59,60,53,51,52,50,45,68,62,46,59,86,37,58,88,76,58,55,66,66,57,51,51,38,54,74,33,91,76,25,42,50,69,48,88,98,42,36,38,39,38,41,43,80,48,90,96,55,74,56,30,34,41,35,38,41,40,44,91,78,67,72,44,76,70,39,57,52,78,38,46,55,66,54,50,28,51,48,50,42,34,50,46,53,21,49,25,71,80,39,62,92,43,36,70,60,41,54,55,48,35,61,73,70,46,104

Nearest PDB structures (foldseek):
  7cpv-assembly1_Lr  TM=3.810E-01  e=1.875E+00  Mus musculus
  8q87-assembly1_Br  TM=3.839E-01  e=2.258E+00  Gallus gallus
  9f1b-assembly1_Br  TM=3.827E-01  e=3.487E+00  Oryctolagus cuniculus
  8i9v-assembly1_Ce  TM=3.606E-01  e=8.845E+00  Thermochaetoides thermophila DSM 1495

Organism: NCBI:txid2571746

Radius of gyration: 13.63 Å; Cα contacts (8 Å, |Δi|>4): 169; chains: 1; bounding box: 28×37×30 Å

Foldseek 3Di:
DAPPPLVVDDLVCSQVLVVLCVQCVVCVPPANLVSLCQLQDAQGKDFDPPAKIWGFDDDPPDAIKIKIAGDCVVRVRPPRIDIGGLLSNLVSNLVNLVNVCVVVVVCVVVSVVSNVVRND